Protein AF-A0A7L4A2K8-F1 (afdb_monomer)

Structure (mmCIF, N/CA/C/O backbone):
data_AF-A0A7L4A2K8-F1
#
_entry.id   AF-A0A7L4A2K8-F1
#
loop_
_atom_site.group_PDB
_atom_site.id
_atom_site.type_symbol
_atom_site.label_atom_id
_atom_site.label_alt_id
_atom_site.label_comp_id
_atom_site.label_asym_id
_atom_site.label_entity_id
_atom_site.label_seq_id
_atom_site.pdbx_PDB_ins_code
_atom_site.Cartn_x
_atom_site.Cartn_y
_atom_site.Cartn_z
_atom_site.occupancy
_atom_site.B_iso_or_equiv
_atom_site.auth_seq_id
_atom_site.auth_comp_id
_atom_site.auth_asym_id
_atom_site.auth_atom_id
_atom_site.pdbx_PDB_model_num
ATOM 1 N N . GLY A 1 1 ? -0.797 2.975 -22.684 1.00 47.91 1 GLY A N 1
ATOM 2 C CA . GLY A 1 1 ? -0.711 4.388 -22.262 1.00 47.91 1 GLY A CA 1
ATOM 3 C C . GLY A 1 1 ? 0.628 4.956 -22.685 1.00 47.91 1 GLY A C 1
ATOM 4 O O . GLY A 1 1 ? 1.629 4.374 -22.309 1.00 47.91 1 GLY A O 1
ATOM 5 N N . SER A 1 2 ? 0.650 6.007 -23.504 1.00 50.47 2 SER A N 1
ATOM 6 C CA . SER A 1 2 ? 1.841 6.451 -24.236 1.00 50.47 2 SER A CA 1
ATOM 7 C C . SER A 1 2 ? 2.779 7.213 -23.312 1.00 50.47 2 SER A C 1
ATOM 9 O O . SER A 1 2 ? 2.547 8.374 -22.988 1.00 50.47 2 SER A O 1
ATOM 11 N N . LEU A 1 3 ? 3.824 6.530 -22.855 1.00 51.47 3 LEU A N 1
ATOM 12 C CA . LEU A 1 3 ? 5.000 7.144 -22.257 1.00 51.47 3 LEU A CA 1
ATOM 13 C C . LEU A 1 3 ? 6.199 6.653 -23.073 1.00 51.47 3 LEU A C 1
ATOM 15 O O . LEU A 1 3 ? 6.375 5.438 -23.190 1.00 51.47 3 LEU A O 1
ATOM 19 N N . PRO A 1 4 ? 7.009 7.549 -23.659 1.00 46.78 4 PRO A N 1
ATOM 20 C CA . PRO A 1 4 ? 8.192 7.129 -24.396 1.00 46.78 4 PRO A CA 1
ATOM 21 C C . PRO A 1 4 ? 9.155 6.369 -23.470 1.00 46.78 4 PRO A C 1
ATOM 23 O O . PRO A 1 4 ? 9.216 6.650 -22.270 1.00 46.78 4 PRO A O 1
ATOM 26 N N . LYS A 1 5 ? 9.932 5.417 -24.014 1.00 52.69 5 LYS A N 1
ATOM 27 C CA . LYS A 1 5 ? 10.837 4.539 -23.234 1.00 52.69 5 LYS A CA 1
ATOM 28 C C . LYS A 1 5 ? 11.822 5.309 -22.324 1.00 52.69 5 LYS A C 1
ATOM 30 O O . LYS A 1 5 ? 12.237 4.766 -21.307 1.00 52.69 5 LYS A O 1
ATOM 35 N N . TRP A 1 6 ? 12.148 6.573 -22.628 1.00 52.09 6 TRP A N 1
ATOM 36 C CA . TRP A 1 6 ? 12.970 7.452 -21.773 1.00 52.09 6 TRP A CA 1
ATOM 37 C C . TRP A 1 6 ? 12.164 8.229 -20.712 1.00 52.09 6 TRP A C 1
ATOM 39 O O . TRP A 1 6 ? 12.682 8.555 -19.647 1.00 52.09 6 TRP A O 1
ATOM 49 N N . GLY A 1 7 ? 10.879 8.491 -20.966 1.00 47.97 7 GLY A N 1
ATOM 50 C CA . GLY A 1 7 ? 10.020 9.329 -20.126 1.00 47.97 7 GLY A CA 1
ATOM 51 C C . GLY A 1 7 ? 9.537 8.649 -18.845 1.00 47.97 7 GLY A C 1
ATOM 52 O O . GLY A 1 7 ? 9.107 9.336 -17.922 1.00 47.97 7 GLY A O 1
ATOM 53 N N . GLY A 1 8 ? 9.623 7.318 -18.753 1.00 55.62 8 GLY A N 1
ATOM 54 C CA . GLY A 1 8 ? 9.270 6.577 -17.540 1.00 55.62 8 GLY A CA 1
ATOM 55 C C . GLY A 1 8 ? 10.234 6.840 -16.381 1.00 55.62 8 GLY A C 1
ATOM 56 O O . GLY A 1 8 ? 9.786 7.111 -15.274 1.00 55.62 8 GLY A O 1
ATOM 57 N N . GLY A 1 9 ? 11.547 6.824 -16.627 1.00 61.53 9 GLY A N 1
ATOM 58 C CA . GLY A 1 9 ? 12.550 7.002 -15.570 1.00 61.53 9 GLY A CA 1
ATOM 59 C C . GLY A 1 9 ? 12.506 8.395 -14.941 1.00 61.53 9 GLY A C 1
ATOM 60 O O . GLY A 1 9 ? 12.368 8.529 -13.726 1.00 61.53 9 GLY A O 1
ATOM 61 N N . GLU A 1 10 ? 12.550 9.433 -15.775 1.00 61.59 10 GLU A N 1
ATOM 62 C CA . GLU A 1 10 ? 12.652 10.824 -15.321 1.00 61.59 10 GLU A CA 1
ATOM 63 C C . GLU A 1 10 ? 11.325 11.345 -14.738 1.00 61.59 10 GLU A C 1
ATOM 65 O O . GLU A 1 10 ? 11.294 11.940 -13.656 1.00 61.59 10 GLU A O 1
ATOM 70 N N . SER A 1 11 ? 10.193 11.011 -15.372 1.00 62.75 11 SER A N 1
ATOM 71 C CA . SER A 1 11 ? 8.869 11.358 -14.834 1.00 62.75 11 SER A CA 1
ATOM 72 C C . SER A 1 11 ? 8.580 10.614 -13.531 1.00 62.75 11 SER A C 1
ATOM 74 O O . SER A 1 11 ? 8.060 11.211 -12.586 1.00 62.75 11 SER A O 1
ATOM 76 N N . SER A 1 12 ? 8.941 9.327 -13.426 1.00 71.12 12 SER A N 1
ATOM 77 C CA . SER A 1 12 ? 8.813 8.592 -12.163 1.00 71.12 12 SER A CA 1
ATOM 78 C C . SER A 1 12 ? 9.733 9.149 -11.087 1.00 71.12 12 SER A C 1
ATOM 80 O O . SER A 1 12 ? 9.295 9.238 -9.944 1.00 71.12 12 SER A O 1
ATOM 82 N N . GLN A 1 13 ? 10.953 9.590 -11.410 1.00 73.56 13 GLN A N 1
ATOM 83 C CA . GLN A 1 13 ? 11.844 10.221 -10.432 1.00 73.56 13 GLN A CA 1
ATOM 84 C C . GLN A 1 13 ? 11.235 11.504 -9.851 1.00 73.56 13 GLN A C 1
ATOM 86 O O . GLN A 1 13 ? 11.344 11.752 -8.650 1.00 73.56 13 GLN A O 1
ATOM 91 N N . PHE A 1 14 ? 10.533 12.290 -10.670 1.00 73.31 14 PHE A N 1
ATOM 92 C CA . PHE A 1 14 ? 9.871 13.508 -10.209 1.00 73.31 14 PHE A CA 1
ATOM 93 C C . PHE A 1 14 ? 8.559 13.235 -9.453 1.00 73.31 14 PHE A C 1
ATOM 95 O O . PHE A 1 14 ? 8.231 13.901 -8.465 1.00 73.31 14 PHE A O 1
ATOM 102 N N . LEU A 1 15 ? 7.788 12.237 -9.891 1.00 79.38 15 LEU A N 1
ATOM 103 C CA . LEU A 1 15 ? 6.476 11.923 -9.322 1.00 79.38 15 LEU A CA 1
ATOM 104 C C . LEU A 1 15 ? 6.551 11.020 -8.087 1.00 79.38 15 LEU A C 1
ATOM 106 O O . LEU A 1 15 ? 5.686 11.131 -7.211 1.00 79.38 15 LEU A O 1
ATOM 110 N N . ALA A 1 16 ? 7.577 10.174 -7.966 1.00 83.50 16 ALA A N 1
ATOM 111 C CA . ALA A 1 16 ? 7.732 9.234 -6.859 1.00 83.50 16 ALA A CA 1
ATOM 112 C C . ALA A 1 16 ? 7.778 9.935 -5.489 1.00 83.50 16 ALA A C 1
ATOM 114 O O . ALA A 1 16 ? 6.981 9.557 -4.628 1.00 83.50 16 ALA A O 1
ATOM 115 N N . PRO A 1 17 ? 8.567 11.007 -5.257 1.00 86.25 17 PRO A N 1
ATOM 116 C CA . PRO A 1 17 ? 8.564 11.705 -3.968 1.00 86.25 17 PRO A CA 1
ATOM 117 C C . PRO A 1 17 ? 7.180 12.246 -3.593 1.00 86.25 17 PRO A C 1
ATOM 119 O O . PRO A 1 17 ? 6.745 12.159 -2.440 1.00 86.25 17 PRO A O 1
ATOM 122 N N . LYS A 1 18 ? 6.440 12.772 -4.577 1.00 86.81 18 LYS A N 1
ATOM 123 C CA . LYS A 1 18 ? 5.088 13.306 -4.373 1.00 86.81 18 LYS A CA 1
ATOM 124 C C . LYS A 1 18 ? 4.084 12.191 -4.074 1.00 86.81 18 LYS A C 1
ATOM 126 O O . LYS A 1 18 ? 3.243 12.364 -3.189 1.00 86.81 18 LYS A O 1
ATOM 131 N N . ALA A 1 19 ? 4.179 11.057 -4.769 1.00 90.25 19 ALA A N 1
ATOM 132 C CA . ALA A 1 19 ? 3.366 9.871 -4.513 1.00 90.25 19 ALA A CA 1
ATOM 133 C C . ALA A 1 19 ? 3.637 9.301 -3.111 1.00 90.25 19 ALA A C 1
ATOM 135 O O . ALA A 1 19 ? 2.697 9.106 -2.340 1.00 90.25 19 ALA A O 1
ATOM 136 N N . MET A 1 20 ? 4.908 9.165 -2.725 1.00 92.31 20 MET A N 1
ATOM 137 C CA . MET A 1 20 ? 5.312 8.699 -1.395 1.00 92.31 20 MET A CA 1
ATOM 138 C C . MET A 1 20 ? 4.817 9.6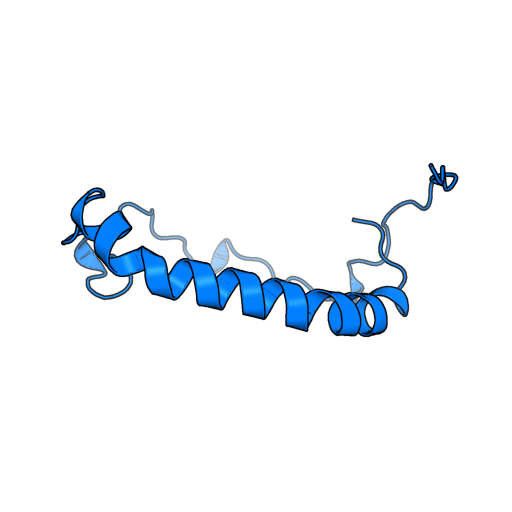35 -0.288 1.00 92.31 20 MET A C 1
ATOM 140 O O . MET A 1 20 ? 4.275 9.177 0.716 1.00 92.31 20 MET A O 1
ATOM 144 N N . LYS A 1 21 ? 4.896 10.959 -0.485 1.00 92.50 21 LYS A N 1
ATOM 145 C CA . LYS A 1 21 ? 4.360 11.938 0.476 1.00 92.50 21 LYS A CA 1
ATOM 146 C C . LYS A 1 21 ? 2.839 11.837 0.628 1.00 92.50 21 LYS A C 1
ATOM 148 O O . LYS A 1 21 ? 2.321 12.015 1.731 1.00 92.50 21 LYS A O 1
ATOM 153 N N . LYS A 1 22 ? 2.106 11.559 -0.458 1.00 93.44 22 LYS A N 1
ATOM 154 C CA . LYS A 1 22 ? 0.655 11.306 -0.401 1.00 93.44 22 LYS A CA 1
ATOM 155 C C . LYS A 1 22 ? 0.347 10.001 0.334 1.00 93.44 22 LYS A C 1
ATOM 157 O O . LYS A 1 22 ? -0.528 10.009 1.195 1.00 93.44 22 LYS A O 1
ATOM 162 N N . MET A 1 23 ? 1.095 8.934 0.052 1.00 94.25 23 MET A N 1
ATOM 163 C CA . MET A 1 23 ? 0.965 7.651 0.745 1.00 94.25 23 MET A CA 1
ATOM 164 C C . MET A 1 23 ? 1.213 7.808 2.247 1.00 94.25 23 MET A C 1
ATOM 166 O O . MET A 1 23 ? 0.379 7.396 3.043 1.00 94.25 23 MET A O 1
ATOM 170 N N . TYR A 1 24 ? 2.276 8.512 2.643 1.00 96.50 24 TYR A N 1
ATOM 171 C CA . TYR A 1 24 ? 2.557 8.820 4.046 1.00 96.50 24 TYR A CA 1
ATOM 172 C C . TYR A 1 24 ? 1.377 9.519 4.738 1.00 96.50 24 TYR A C 1
ATOM 174 O O . TYR A 1 24 ? 0.917 9.080 5.791 1.00 96.50 24 TYR A O 1
ATOM 182 N N . LYS A 1 25 ? 0.823 10.572 4.120 1.00 96.69 25 LYS A N 1
ATOM 183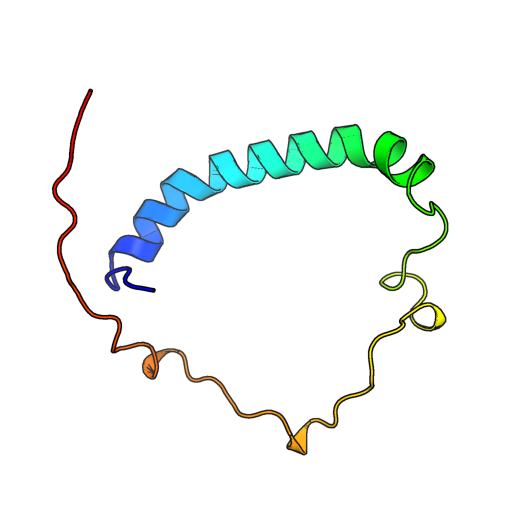 C CA . LYS A 1 25 ? -0.352 11.272 4.665 1.00 96.69 25 LYS A CA 1
ATOM 184 C C . LYS A 1 25 ? -1.584 10.368 4.764 1.00 96.69 25 LYS A C 1
ATOM 186 O O . LYS A 1 25 ? -2.365 10.526 5.700 1.00 96.69 25 LYS A O 1
ATOM 191 N N . ALA A 1 26 ? -1.773 9.450 3.815 1.00 95.44 26 ALA A N 1
ATOM 192 C CA . ALA A 1 26 ? -2.851 8.469 3.868 1.00 95.44 26 ALA A CA 1
ATOM 193 C C . ALA A 1 26 ? -2.655 7.490 5.036 1.00 95.44 26 ALA A C 1
ATOM 195 O O . ALA A 1 26 ? -3.606 7.241 5.771 1.00 95.44 26 ALA A O 1
ATOM 196 N N . CYS A 1 27 ? -1.425 7.021 5.274 1.00 94.75 27 CYS A N 1
ATOM 197 C CA . CYS A 1 27 ? -1.100 6.137 6.395 1.00 94.75 27 CYS A CA 1
ATOM 198 C C . CYS A 1 27 ? -1.400 6.778 7.756 1.00 94.75 27 CYS A C 1
A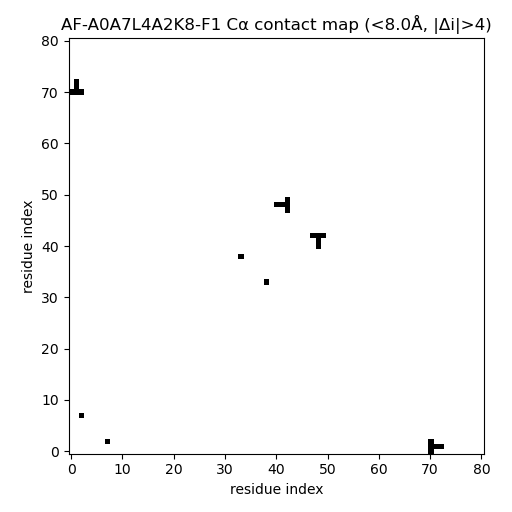TOM 200 O O . CYS A 1 27 ? -1.953 6.108 8.621 1.00 94.75 27 CYS A O 1
ATOM 202 N N . LEU A 1 28 ? -1.112 8.072 7.936 1.00 97.50 28 LEU A N 1
ATOM 203 C CA . LEU A 1 28 ? -1.436 8.780 9.184 1.00 97.50 28 LEU A CA 1
ATOM 204 C C . LEU A 1 28 ? -2.943 8.799 9.480 1.00 97.50 28 LEU A C 1
ATOM 206 O O . LEU A 1 28 ? -3.349 8.687 10.630 1.00 97.50 28 LEU A O 1
ATOM 210 N N . LYS A 1 29 ? -3.776 8.921 8.440 1.00 96.12 29 LYS A N 1
ATOM 211 C CA . LYS A 1 29 ? -5.244 8.953 8.562 1.00 96.12 29 LYS A CA 1
ATOM 212 C C . LYS A 1 29 ? -5.888 7.564 8.537 1.00 96.12 29 LYS A C 1
ATOM 214 O O . LYS A 1 29 ? -7.075 7.428 8.831 1.00 96.12 29 LYS A O 1
ATOM 219 N N . TYR A 1 30 ? -5.131 6.536 8.155 1.00 96.00 30 TYR A N 1
ATOM 220 C CA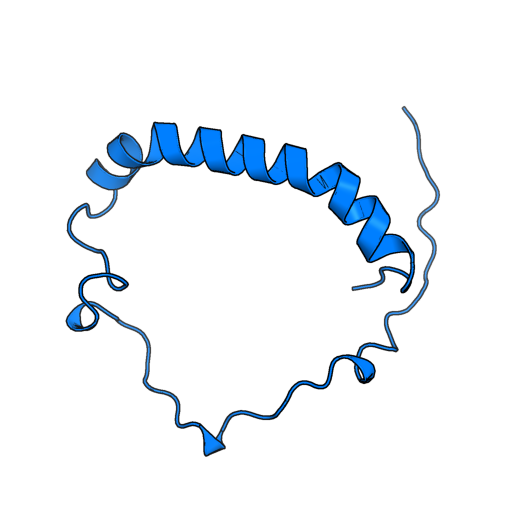 . TYR A 1 30 ? -5.655 5.195 7.931 1.00 96.00 30 TYR A CA 1
ATOM 221 C C . TYR A 1 30 ? -6.306 4.570 9.176 1.00 96.00 30 TYR A C 1
ATOM 223 O O . TYR A 1 30 ? -7.383 4.002 9.009 1.00 96.00 30 TYR A O 1
ATOM 231 N N . PRO A 1 31 ? -5.760 4.686 10.407 1.00 95.75 31 PRO A N 1
ATOM 232 C CA . PRO A 1 31 ? -6.398 4.102 11.588 1.00 95.75 31 PRO A CA 1
ATOM 233 C C . PRO A 1 31 ? -7.819 4.631 11.823 1.00 95.75 31 PRO A C 1
ATOM 235 O O . PRO A 1 31 ? -8.756 3.843 11.943 1.00 95.75 31 PRO A O 1
ATOM 238 N N . GLU A 1 32 ? -8.002 5.955 11.805 1.00 96.50 32 GLU A N 1
ATOM 239 C CA . GLU A 1 32 ? -9.313 6.594 11.989 1.00 96.50 32 GLU A CA 1
ATOM 240 C C . GLU A 1 32 ? -10.293 6.230 10.873 1.00 96.50 32 GLU A C 1
ATOM 242 O O . GLU A 1 32 ? -11.464 5.937 11.126 1.00 96.50 32 GLU A O 1
ATOM 247 N N . TRP A 1 33 ? -9.817 6.228 9.625 1.00 97.19 33 TRP A N 1
ATOM 248 C CA . TRP A 1 33 ? -10.629 5.826 8.485 1.00 97.19 33 TRP A CA 1
ATOM 249 C C . TRP A 1 33 ? -11.053 4.356 8.599 1.00 97.19 33 TRP A C 1
ATOM 251 O O . TRP A 1 33 ? -12.229 4.038 8.417 1.00 97.19 33 TRP A O 1
ATOM 261 N N . LYS A 1 34 ? -10.124 3.463 8.960 1.00 96.81 34 LYS A N 1
ATOM 262 C CA . LYS A 1 34 ? -10.347 2.016 9.027 1.00 96.81 34 LYS A CA 1
ATOM 263 C C . LYS A 1 34 ? -11.301 1.624 10.153 1.00 96.81 34 LYS A C 1
ATOM 265 O O . LYS A 1 34 ? -12.095 0.706 9.960 1.00 96.81 34 LYS A O 1
ATOM 270 N N . LEU A 1 35 ? -11.292 2.349 11.275 1.00 96.31 35 LEU A N 1
ATOM 271 C CA . LEU A 1 35 ? -12.278 2.189 12.353 1.00 96.31 35 LEU A CA 1
ATOM 272 C C . LEU A 1 35 ? -13.718 2.367 11.857 1.00 96.31 35 LEU A C 1
ATOM 274 O O . LEU A 1 35 ? -14.605 1.634 12.281 1.00 96.31 35 LEU A O 1
ATOM 278 N N . LYS A 1 36 ? -13.939 3.287 10.912 1.00 96.75 36 LYS A N 1
ATOM 279 C CA . LYS A 1 36 ? -15.259 3.548 10.315 1.00 96.75 36 LYS A CA 1
ATOM 280 C C . LYS A 1 36 ? -15.602 2.603 9.154 1.00 96.75 36 LYS A C 1
ATOM 282 O O . LYS A 1 36 ? -16.749 2.565 8.730 1.00 96.75 36 LYS A O 1
ATOM 287 N N . 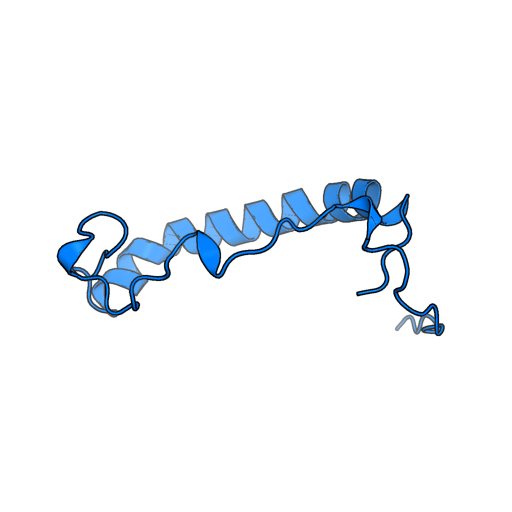HIS A 1 37 ? -14.630 1.844 8.638 1.00 94.69 37 HIS A N 1
ATOM 288 C CA . HIS A 1 37 ? -14.758 1.037 7.417 1.00 94.69 37 HIS A CA 1
ATOM 289 C C . HIS A 1 37 ? -14.358 -0.424 7.658 1.00 94.69 37 HIS A C 1
ATOM 291 O O . HIS A 1 37 ? -13.345 -0.912 7.140 1.00 94.69 37 HIS A O 1
ATOM 297 N N . ASN A 1 38 ? -15.183 -1.129 8.439 1.00 91.75 38 ASN A N 1
ATOM 298 C CA . ASN A 1 38 ? -15.009 -2.542 8.786 1.00 91.75 38 ASN A CA 1
ATOM 299 C C . ASN A 1 38 ? -13.587 -2.826 9.301 1.00 91.75 38 ASN A C 1
ATOM 301 O O . ASN A 1 38 ? -12.762 -3.397 8.572 1.00 91.75 38 ASN A O 1
ATOM 305 N N . PRO A 1 39 ? -13.269 -2.422 10.546 1.00 93.31 39 PRO A N 1
ATOM 306 C CA . PRO A 1 39 ? -11.906 -2.483 11.069 1.00 93.31 39 PRO A CA 1
ATOM 307 C C . PRO A 1 39 ? -11.332 -3.900 11.093 1.00 93.31 39 PRO A C 1
ATOM 309 O O . PRO A 1 39 ? -10.125 -4.070 10.921 1.00 93.31 39 PRO A O 1
ATOM 312 N N . HIS A 1 40 ? -12.190 -4.909 11.241 1.00 94.50 40 HIS A N 1
ATOM 313 C CA . HIS A 1 40 ? -11.808 -6.321 11.280 1.00 94.50 40 HIS A CA 1
ATOM 314 C C . HIS A 1 40 ? -11.631 -6.956 9.897 1.00 94.50 40 HIS A C 1
ATOM 316 O O . HIS A 1 40 ? -11.031 -8.022 9.800 1.00 94.50 40 HIS A O 1
ATOM 322 N N . PHE A 1 41 ? -12.108 -6.303 8.831 1.00 95.19 41 PHE A N 1
ATOM 323 C CA . PHE A 1 41 ? -11.974 -6.812 7.470 1.00 95.19 41 PHE A CA 1
ATOM 324 C C . PHE A 1 41 ? -10.584 -6.484 6.915 1.00 95.19 41 PHE A C 1
ATOM 326 O O . PHE A 1 41 ? -10.324 -5.360 6.473 1.00 95.19 41 PHE A O 1
ATOM 333 N N . LYS A 1 42 ? -9.676 -7.452 6.984 1.00 94.25 42 LYS A N 1
ATOM 334 C CA . LYS A 1 42 ? -8.284 -7.381 6.534 1.00 94.25 42 LYS A CA 1
ATOM 335 C C . LYS A 1 42 ? -7.940 -8.688 5.804 1.00 94.25 42 LYS A C 1
ATOM 337 O O . LYS A 1 42 ? -7.180 -9.488 6.345 1.00 94.25 42 LYS A O 1
ATOM 342 N N . PRO A 1 43 ? -8.457 -8.904 4.580 1.00 94.94 43 PRO A N 1
ATOM 343 C CA . PRO A 1 43 ? -8.270 -10.158 3.843 1.00 94.94 43 PRO A CA 1
ATOM 344 C C . PRO A 1 43 ? -6.803 -10.477 3.519 1.00 94.94 43 PRO A C 1
ATOM 346 O O . PRO A 1 43 ? -6.458 -11.623 3.279 1.00 94.94 43 PRO A O 1
ATOM 349 N N . TRP A 1 44 ? -5.917 -9.478 3.552 1.00 93.81 44 TRP A N 1
ATOM 350 C CA . TRP A 1 44 ? -4.470 -9.673 3.417 1.00 93.81 44 TRP A CA 1
ATOM 351 C C . TRP A 1 44 ? -3.789 -10.215 4.690 1.00 93.81 44 TRP A C 1
ATOM 353 O O . TRP A 1 44 ? -2.670 -10.704 4.602 1.00 93.81 44 TRP A O 1
ATOM 363 N N . LEU A 1 45 ? -4.423 -10.106 5.866 1.00 95.06 45 LEU A N 1
ATOM 364 C CA . LEU A 1 45 ? -3.978 -10.755 7.113 1.00 95.06 45 LEU A CA 1
ATOM 365 C C . LEU A 1 45 ? -4.747 -12.055 7.382 1.00 95.06 45 LEU A C 1
ATOM 367 O O . LEU A 1 45 ? -4.193 -12.987 7.95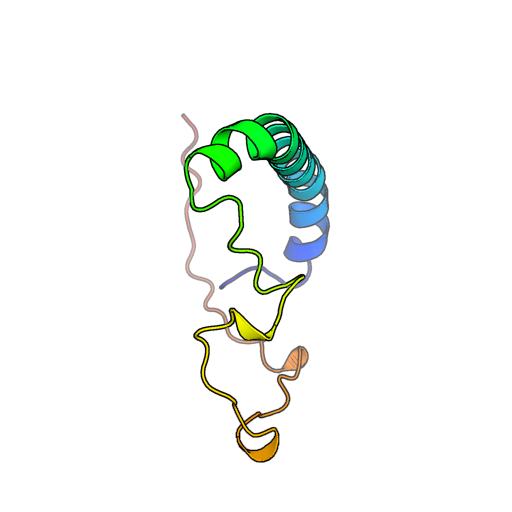0 1.00 95.06 45 LEU A O 1
ATOM 371 N N . PHE A 1 46 ? -6.017 -12.079 6.981 1.00 95.19 46 PHE A N 1
ATOM 372 C CA . PHE A 1 46 ? -6.988 -13.141 7.220 1.00 95.19 46 PHE A CA 1
ATOM 373 C C . PHE A 1 46 ? -7.567 -13.594 5.870 1.00 95.19 46 PHE A C 1
ATOM 375 O O . PHE A 1 46 ? -8.618 -13.089 5.457 1.00 95.19 46 PHE A O 1
ATOM 382 N N . PRO A 1 47 ? -6.866 -14.464 5.122 1.00 93.12 47 PRO A N 1
ATOM 383 C CA . PRO A 1 47 ? -7.227 -14.822 3.748 1.00 93.12 47 PRO A CA 1
ATOM 384 C C . PRO A 1 47 ? -8.618 -15.453 3.620 1.00 93.12 47 PRO A C 1
ATOM 386 O O . PRO A 1 47 ? -9.255 -15.313 2.579 1.00 93.12 47 PRO A O 1
ATOM 389 N N . GLU A 1 48 ? -9.140 -16.065 4.682 1.00 94.00 48 GLU A N 1
ATOM 390 C CA . GLU A 1 48 ? -10.505 -16.591 4.756 1.00 94.00 48 GLU A CA 1
ATOM 391 C C . GLU A 1 48 ? -11.585 -15.508 4.607 1.00 94.00 48 GLU A C 1
ATOM 393 O O . GLU A 1 48 ? -12.719 -15.802 4.238 1.00 94.00 48 GLU A O 1
ATOM 398 N N . GLN A 1 49 ? -11.244 -14.240 4.861 1.00 95.56 49 GLN A N 1
ATOM 399 C CA . GLN A 1 49 ? -12.142 -13.107 4.638 1.00 95.56 49 GLN A CA 1
ATOM 400 C C . GLN A 1 49 ? -12.221 -12.701 3.159 1.00 95.56 49 GLN A C 1
ATOM 402 O O . GLN A 1 49 ? -13.042 -11.850 2.801 1.00 95.56 49 GLN A O 1
ATOM 407 N N . SER A 1 50 ? -11.358 -13.244 2.296 1.00 93.50 50 SER A N 1
ATOM 408 C CA . SER A 1 50 ? -11.366 -12.927 0.872 1.00 93.50 50 SER A CA 1
ATOM 409 C C . SER A 1 50 ? -12.699 -13.319 0.237 1.00 93.50 50 SER A C 1
ATOM 411 O O . SER A 1 50 ? -13.204 -14.421 0.420 1.00 93.50 50 SER A O 1
ATOM 413 N N . ARG A 1 51 ? -13.262 -12.398 -0.546 1.00 92.62 51 ARG A N 1
ATOM 414 C CA . ARG A 1 51 ? -14.463 -12.632 -1.365 1.00 92.62 51 ARG A CA 1
ATOM 415 C C . ARG A 1 51 ? -14.118 -12.830 -2.842 1.00 92.62 51 ARG A C 1
ATOM 417 O O . ARG A 1 51 ? -15.012 -12.824 -3.681 1.00 92.62 51 ARG A O 1
ATOM 424 N N . LEU A 1 52 ? -12.826 -12.910 -3.161 1.00 93.62 52 LEU A N 1
ATOM 425 C CA . LEU A 1 52 ? -12.340 -13.048 -4.529 1.00 93.62 52 LEU A CA 1
ATOM 426 C C . LEU A 1 52 ? -12.397 -14.518 -4.966 1.00 93.62 52 LEU A C 1
ATOM 428 O O . LEU A 1 52 ? -12.104 -15.395 -4.150 1.00 93.62 52 LEU A O 1
ATOM 432 N N . PRO A 1 53 ? -12.742 -14.799 -6.234 1.00 93.38 53 PRO A N 1
ATOM 433 C CA . PRO A 1 53 ? -12.691 -16.152 -6.768 1.00 93.38 53 PRO A CA 1
ATOM 434 C C . PRO A 1 53 ? -11.242 -16.639 -6.884 1.00 93.38 53 PRO A C 1
ATOM 436 O O . PRO A 1 53 ? -10.321 -15.852 -7.114 1.00 93.38 53 PRO A O 1
ATOM 439 N N . ALA A 1 54 ? -11.047 -17.950 -6.751 1.00 91.69 54 ALA A N 1
ATOM 440 C CA . ALA A 1 54 ? -9.777 -18.580 -7.082 1.00 91.69 54 ALA A CA 1
ATOM 441 C C . ALA A 1 54 ? -9.616 -18.639 -8.608 1.00 91.69 54 ALA A C 1
ATOM 443 O O . ALA A 1 54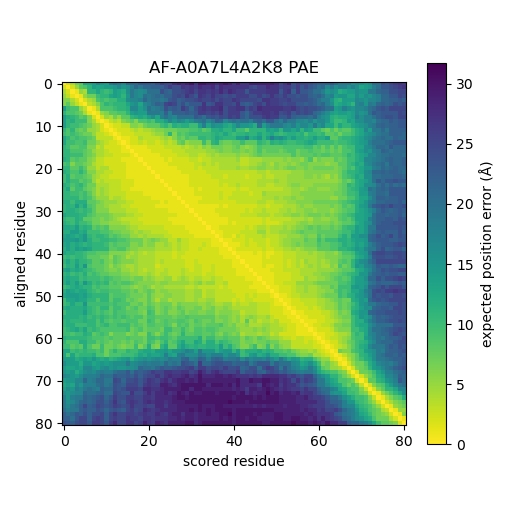 ? -10.564 -18.981 -9.312 1.00 91.69 54 ALA A O 1
ATOM 444 N N . LEU A 1 55 ? -8.416 -18.325 -9.098 1.00 94.12 55 LEU A N 1
ATOM 445 C CA . LEU A 1 55 ? -8.076 -18.371 -10.517 1.00 94.12 55 LEU A CA 1
ATOM 446 C C . LEU A 1 55 ? -6.949 -19.393 -10.730 1.00 94.12 55 LEU A C 1
ATOM 448 O O . LEU A 1 55 ? -5.917 -19.291 -10.057 1.00 94.12 55 LEU A O 1
ATOM 452 N N . PRO A 1 56 ? -7.113 -20.386 -11.618 1.00 94.38 56 PRO A N 1
ATOM 453 C CA . PRO A 1 56 ? -6.055 -21.343 -11.903 1.00 94.38 56 PRO A CA 1
ATOM 454 C C . PRO A 1 56 ? -4.941 -20.681 -12.720 1.00 94.38 56 PRO A C 1
ATOM 456 O O . PRO A 1 56 ? -5.186 -19.889 -13.627 1.00 94.38 56 PRO A O 1
ATOM 459 N N . LEU A 1 57 ? -3.690 -21.045 -12.436 1.00 93.38 57 LEU A N 1
ATOM 460 C CA . LEU A 1 57 ? -2.527 -20.457 -13.112 1.00 93.38 57 LEU A CA 1
ATOM 461 C C . LEU A 1 57 ? -2.510 -20.713 -14.626 1.00 93.38 57 LEU A C 1
ATOM 463 O O . LEU A 1 57 ? -1.929 -19.927 -15.362 1.00 93.38 57 LEU A O 1
ATOM 467 N N . SER A 1 58 ? -3.158 -21.780 -15.095 1.00 94.00 58 SER A N 1
ATOM 468 C CA . SER A 1 58 ? -3.284 -22.102 -16.521 1.00 94.00 58 SER A CA 1
ATOM 469 C C . SER A 1 58 ? -4.108 -21.086 -17.315 1.00 94.00 58 SER A C 1
ATOM 471 O O . SER A 1 58 ? -3.984 -21.036 -18.533 1.00 94.00 58 SER A O 1
ATOM 473 N N . GLU A 1 59 ? -4.951 -20.294 -16.647 1.00 93.69 59 GLU A N 1
ATOM 474 C CA . GLU A 1 59 ? -5.708 -19.203 -17.274 1.00 93.69 59 GLU A CA 1
ATOM 475 C C . GLU A 1 59 ? -4.888 -17.907 -17.383 1.00 93.69 59 GLU A C 1
ATOM 477 O O . GLU A 1 59 ? -5.323 -16.950 -18.022 1.00 93.69 59 GLU A O 1
ATOM 482 N N . LEU A 1 60 ? -3.696 -17.859 -16.777 1.00 92.81 60 LEU A N 1
ATOM 483 C CA . LEU A 1 60 ? -2.797 -16.712 -16.848 1.00 92.81 60 LEU A CA 1
ATOM 484 C C . LEU A 1 60 ? -1.812 -16.858 -18.013 1.00 92.81 60 LEU A C 1
ATOM 486 O O . LEU A 1 60 ? -1.254 -17.925 -18.259 1.00 92.81 60 LEU A O 1
ATOM 490 N N . SER A 1 61 ? -1.535 -15.746 -18.691 1.00 89.75 61 SER A N 1
ATOM 491 C CA . SER A 1 61 ? -0.508 -15.645 -19.731 1.00 89.75 61 SER A CA 1
ATOM 492 C C . SER A 1 61 ? 0.660 -14.778 -19.265 1.00 89.75 61 SER A C 1
ATOM 494 O O . SER A 1 61 ? 0.454 -13.771 -18.584 1.00 89.75 61 SER A O 1
ATOM 496 N N . LEU A 1 62 ? 1.883 -15.113 -19.683 1.00 88.69 62 LEU A N 1
ATOM 497 C CA . LEU A 1 62 ? 3.050 -14.268 -19.427 1.00 88.69 62 LEU A CA 1
ATOM 498 C C . LEU A 1 62 ? 2.930 -12.932 -20.166 1.00 88.69 62 LEU A C 1
ATOM 500 O O . LEU A 1 62 ? 2.752 -12.892 -21.383 1.00 88.69 62 LEU A O 1
ATOM 504 N N . GLN A 1 63 ? 3.072 -11.835 -19.423 1.00 84.12 63 GLN A N 1
ATOM 505 C CA . GLN A 1 63 ? 3.123 -10.494 -19.990 1.00 84.12 63 GLN A CA 1
ATOM 506 C C . GLN A 1 63 ? 4.584 -10.079 -20.187 1.00 84.12 63 GLN A C 1
ATOM 508 O O . GLN A 1 63 ? 5.281 -9.730 -19.235 1.00 84.12 63 GLN A O 1
ATOM 513 N N . HIS A 1 64 ? 5.054 -10.130 -21.434 1.00 83.19 64 HIS A N 1
ATOM 514 C CA . HIS A 1 64 ? 6.395 -9.679 -21.802 1.00 83.19 64 HIS A CA 1
ATOM 515 C C . HIS A 1 64 ? 6.451 -8.149 -21.860 1.00 83.19 64 HIS A C 1
ATOM 517 O O . HIS A 1 64 ? 5.623 -7.518 -22.519 1.00 83.19 64 HIS A O 1
ATOM 523 N N . ALA A 1 65 ? 7.447 -7.554 -21.196 1.00 72.94 65 ALA A N 1
ATOM 524 C CA . ALA A 1 65 ? 7.632 -6.101 -21.154 1.00 72.94 65 ALA A CA 1
ATOM 525 C C . ALA A 1 65 ? 7.832 -5.493 -22.556 1.00 72.94 65 ALA A C 1
ATOM 527 O O . ALA A 1 65 ? 7.321 -4.411 -22.837 1.00 72.94 65 ALA A O 1
ATOM 528 N N . ASP A 1 66 ? 8.497 -6.227 -23.451 1.00 66.69 66 ASP A N 1
ATOM 529 C CA . ASP A 1 66 ? 8.780 -5.794 -24.825 1.00 66.69 66 ASP A CA 1
ATOM 530 C C . ASP A 1 66 ? 7.534 -5.779 -25.727 1.00 66.69 66 ASP A C 1
ATOM 532 O O . ASP A 1 66 ? 7.530 -5.140 -26.770 1.00 66.69 66 ASP A O 1
ATOM 536 N N . SER A 1 67 ? 6.428 -6.410 -25.315 1.00 58.16 67 SER A N 1
ATOM 537 C CA . SER A 1 67 ? 5.164 -6.384 -26.067 1.00 58.16 67 SER A CA 1
ATOM 538 C C . SER A 1 67 ? 4.382 -5.063 -25.907 1.00 58.16 67 SER A C 1
ATOM 540 O O . SER A 1 67 ? 3.305 -4.923 -26.486 1.00 58.16 67 SER A O 1
ATOM 542 N N . LEU A 1 68 ? 4.884 -4.094 -25.125 1.00 60.50 68 LEU A N 1
ATOM 543 C CA . LEU A 1 68 ? 4.242 -2.795 -24.848 1.00 60.50 68 LEU A CA 1
ATOM 544 C C . LEU A 1 68 ? 4.565 -1.695 -25.886 1.00 60.50 68 LEU A C 1
ATOM 546 O O . LEU A 1 68 ? 4.305 -0.520 -25.634 1.00 60.50 68 LEU A O 1
ATOM 550 N N . GLU A 1 69 ? 5.126 -2.043 -27.046 1.00 55.03 69 GLU A N 1
ATOM 551 C CA . GLU A 1 69 ? 5.693 -1.087 -28.016 1.00 55.03 69 GLU A CA 1
ATOM 552 C C . GLU A 1 69 ? 4.695 -0.269 -28.844 1.00 55.03 69 GLU A C 1
ATOM 554 O O . GLU A 1 69 ? 5.115 0.612 -29.589 1.00 55.03 69 GLU A O 1
ATOM 559 N N . ASN A 1 70 ? 3.388 -0.482 -28.710 1.00 49.59 70 ASN A N 1
ATOM 560 C CA . ASN A 1 70 ? 2.408 0.296 -29.461 1.00 49.59 70 ASN A CA 1
ATOM 561 C C . ASN A 1 70 ? 1.483 1.050 -28.516 1.00 49.59 70 ASN A C 1
ATOM 563 O O . ASN A 1 70 ? 0.426 0.557 -28.116 1.00 49.59 70 ASN A O 1
ATOM 567 N N . ILE A 1 71 ? 1.902 2.252 -28.123 1.00 53.16 71 ILE A N 1
ATOM 568 C CA . ILE A 1 71 ? 0.940 3.213 -27.617 1.00 53.16 71 ILE A CA 1
ATOM 569 C C . ILE A 1 71 ? 1.100 4.510 -28.404 1.00 53.16 71 ILE A C 1
ATOM 571 O O . ILE A 1 71 ? 2.035 5.275 -28.195 1.00 53.16 71 ILE A O 1
ATOM 575 N N . ASP A 1 72 ? 0.153 4.662 -29.326 1.00 49.16 72 ASP A N 1
ATOM 576 C CA . ASP A 1 72 ? -0.096 5.760 -30.256 1.00 49.16 72 ASP A CA 1
ATOM 577 C C . ASP A 1 72 ? 0.310 7.143 -29.710 1.00 49.16 72 ASP A C 1
ATOM 579 O O . ASP A 1 72 ? -0.140 7.582 -28.643 1.00 49.16 72 ASP A O 1
ATOM 583 N N . GLU A 1 73 ? 1.186 7.818 -30.456 1.00 52.28 73 GLU A N 1
ATOM 584 C CA . GLU A 1 73 ? 1.603 9.201 -30.243 1.00 52.28 73 GLU A CA 1
ATOM 585 C C . GLU A 1 73 ? 0.632 10.134 -30.980 1.00 52.28 73 GLU A C 1
ATOM 587 O O . GLU A 1 73 ? 0.830 10.471 -32.149 1.00 52.28 73 GLU A O 1
ATOM 592 N N . ARG A 1 74 ? -0.419 10.605 -30.301 1.00 44.72 74 ARG A N 1
ATOM 593 C CA . ARG A 1 74 ? -1.162 11.791 -30.754 1.00 44.72 74 ARG A CA 1
ATOM 594 C C . ARG A 1 74 ? -1.009 12.928 -29.757 1.00 44.72 74 ARG A C 1
ATOM 596 O O . ARG A 1 74 ? -1.343 12.804 -28.583 1.00 44.72 74 ARG A O 1
ATOM 603 N N . GLY A 1 75 ? -0.442 14.019 -30.272 1.00 51.91 75 GLY A N 1
ATOM 604 C CA . GLY A 1 75 ? 0.070 15.158 -29.525 1.00 51.91 75 GLY A CA 1
ATOM 605 C C . GLY A 1 75 ? -0.969 15.877 -28.670 1.00 51.91 75 GLY A C 1
ATOM 606 O O . GLY A 1 75 ? -2.075 16.175 -29.116 1.00 51.91 75 GLY A O 1
ATOM 607 N N . GLY A 1 76 ? -0.564 16.200 -27.444 1.00 42.06 76 GLY A N 1
ATOM 608 C CA . GLY A 1 76 ? -1.230 17.175 -26.592 1.00 42.06 76 GLY A CA 1
ATOM 609 C C . GLY A 1 76 ? -0.391 18.445 -26.556 1.00 42.06 76 GLY A C 1
ATOM 610 O O . GLY A 1 76 ? 0.702 18.439 -25.999 1.00 42.06 76 GLY A O 1
ATOM 611 N N . ALA A 1 77 ? -0.888 19.513 -27.177 1.00 45.66 77 ALA A N 1
ATOM 612 C CA . ALA A 1 77 ? -0.311 20.842 -27.056 1.00 45.66 77 ALA A CA 1
ATOM 613 C C . ALA A 1 77 ? -0.383 21.309 -25.592 1.00 45.66 77 ALA A C 1
ATOM 615 O O . ALA A 1 77 ? -1.444 21.263 -24.965 1.00 45.66 77 ALA A O 1
ATOM 616 N N . GLU A 1 78 ? 0.751 21.756 -25.056 1.00 44.19 78 GLU A N 1
ATOM 61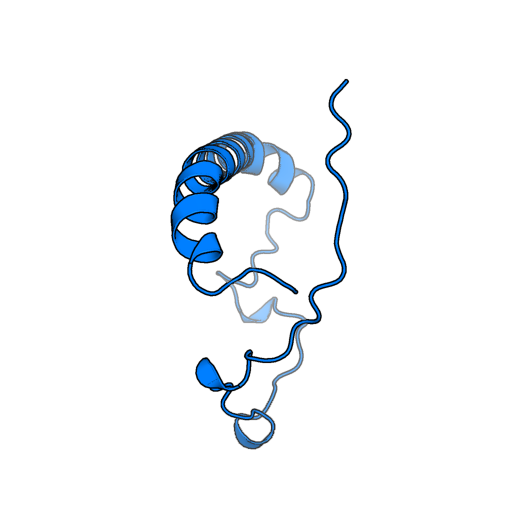7 C CA . GLU A 1 78 ? 0.842 22.412 -23.755 1.00 44.19 78 GLU A CA 1
ATOM 618 C C . GLU A 1 78 ? -0.016 23.685 -23.758 1.00 44.19 78 GLU A C 1
ATOM 620 O O . GLU A 1 78 ? 0.184 24.573 -24.583 1.00 44.19 78 GLU A O 1
ATOM 625 N N . THR A 1 79 ? -0.958 23.803 -22.821 1.00 38.69 79 THR A N 1
ATOM 626 C CA . THR A 1 79 ? -1.564 25.097 -22.482 1.00 38.69 79 THR A CA 1
ATOM 627 C C . THR A 1 79 ? -1.128 25.443 -21.064 1.00 38.69 79 THR A C 1
ATOM 629 O O . THR A 1 79 ? -1.541 24.790 -20.106 1.00 38.69 79 THR A O 1
ATOM 632 N N . LYS A 1 80 ? -0.220 26.418 -20.956 1.00 39.69 80 LYS A N 1
ATOM 633 C CA . LYS A 1 80 ? 0.123 27.112 -19.712 1.00 39.69 80 LYS A CA 1
ATOM 634 C C . LYS A 1 80 ? -0.929 28.193 -19.471 1.00 39.69 80 LYS A C 1
ATOM 636 O O . LYS A 1 80 ? -1.101 29.038 -20.345 1.00 39.69 80 LYS A O 1
ATOM 641 N N . ASP A 1 81 ? -1.539 28.175 -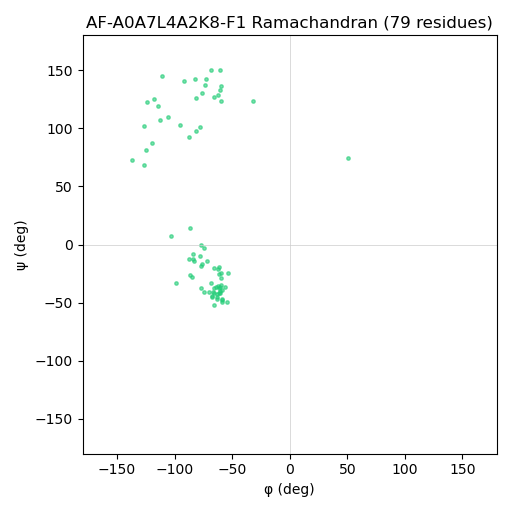18.294 1.00 32.00 81 ASP A N 1
ATOM 642 C CA . ASP A 1 81 ? -2.062 29.367 -17.618 1.00 32.00 81 ASP A CA 1
ATOM 643 C C . ASP A 1 81 ? -1.516 29.362 -16.182 1.00 32.00 81 ASP A C 1
ATOM 645 O O . ASP A 1 81 ? -1.559 28.273 -15.551 1.00 32.00 81 ASP A O 1
#

Sequence (81 aa):
GSLPKWGGGESSQFLAPKAMKKMYKACLKYPEWKLKHNPHFKPWLFPEQSRLPALPLSELSLQHADSLENIDERGGAETKD

Radius of gyration: 19.9 Å; Cα contacts (8 Å, |Δi|>4): 12; chains: 1; bounding box: 28×52×43 Å

Foldseek 3Di:
DDDPPVRCPVVCVVCVVVVVVVVVVCVVCVVVVCVVPPVVQDCVVVVVSDPDDDDDCVVDDDDDPVVPPDDDDDDDDDDDD

Secondary structure (DSSP, 8-state):
----TTHHHHHHHHHHHHHHHHHHHHHHHHHHHHHHS-TT--TTT-GGG--SPP--GGG-----GGGG-------------

Organism: NCBI:txid321084

Solvent-accessible surface area (backbone atoms only — not comparable to full-atom values): 5495 Å² total; per-residue (Å²): 125,69,63,59,92,71,50,54,61,60,50,43,64,65,45,45,62,56,50,52,54,50,50,52,56,48,58,74,49,38,64,69,53,33,66,78,57,57,63,85,72,45,40,93,82,40,62,86,69,52,87,72,82,89,77,65,72,87,81,59,77,90,82,60,79,81,76,66,79,80,42,79,91,74,89,77,82,86,80,89,130

Mean predicted aligned error: 11.95 Å

pLDDT: mean 77.96, std 20.37, range [32.0, 97.5]